Protein 1WK9 (pdb70)

Foldseek 3Di:
DKKFKWWWAWPPGDTDIFIDPQLQCLLQFAEKEAACVDPVCVVRQPTWTHRPPARDIHGYHYDNVQDCPPTVRIHGAALQPDPVSVVVCVVVVTDHDDQADPVQAGDDPSRHPVRGGPHSVVSRVVSQVVRVVVVTTPDMGDD

Structure (mmCIF, N/CA/C/O backbone):
data_1WK9
#
_entry.id   1WK9
#
_cell.length_a   95.490
_cell.length_b   95.490
_cell.length_c   72.300
_cell.angle_alpha   90.00
_cell.angle_beta   90.00
_cell.angle_gamma   120.00
#
_symmetry.space_group_name_H-M   'P 65 2 2'
#
loop_
_entity.id
_entity.type
_entity.pdbx_description
1 polymer 'Valyl-tRNA synthetase'
2 non-polymer "5'-O-(N-(L-THREONYL)-SULFAMOYL)ADENOSINE"
3 water water
#
loop_
_atom_site.group_PDB
_atom_site.id
_atom_site.type_symbol
_atom_site.label_atom_id
_atom_site.label_alt_id
_atom_site.label_comp_id
_atom_site.label_asym_id
_atom_site.label_entity_id
_atom_site.label_seq_id
_atom_site.pdbx_PDB_ins_code
_atom_site.Cartn_x
_atom_site.Cartn_y
_atom_site.Cartn_z
_atom_site.occupancy
_atom_site.B_iso_or_equiv
_atom_site.auth_seq_id
_atom_site.auth_comp_id
_atom_site.auth_asym_id
_atom_site.auth_atom_id
_atom_site.pdbx_PDB_model_num
ATOM 1 N N . GLY A 1 4 ? 48.946 166.073 66.685 1.00 50.83 195 GLY A N 1
ATOM 2 C CA . GLY A 1 4 ? 50.107 166.279 65.762 1.00 46.38 195 GLY A CA 1
ATOM 3 C C . GLY A 1 4 ? 51.170 167.186 66.359 1.00 38.39 195 GLY A C 1
ATOM 4 O O . GLY A 1 4 ? 50.993 167.732 67.463 1.00 36.62 195 GLY A O 1
ATOM 5 N N . LYS A 1 5 ? 52.276 167.358 65.635 1.00 25.76 196 LYS A N 1
ATOM 6 C CA . LYS A 1 5 ? 53.366 168.203 66.117 1.00 21.18 196 LYS A CA 1
ATOM 7 C C . LYS A 1 5 ? 53.951 169.133 65.063 1.00 19.66 196 LYS A C 1
ATOM 8 O O . LYS A 1 5 ? 53.854 168.874 63.867 1.00 18.97 196 LYS A O 1
ATOM 14 N N . LEU A 1 6 ? 54.590 170.210 65.511 1.00 17.06 197 LEU A N 1
ATOM 15 C CA . LEU A 1 6 ? 55.215 171.129 64.569 1.00 18.82 197 LEU A CA 1
ATOM 16 C C . LEU A 1 6 ? 56.707 170.936 64.682 1.00 19.76 197 LEU A C 1
ATOM 17 O O . LEU A 1 6 ? 57.274 171.051 65.776 1.00 19.48 197 LEU A O 1
ATOM 22 N N . TYR A 1 7 ? 57.345 170.627 63.555 1.00 13.56 198 TYR A N 1
ATOM 23 C CA . TYR A 1 7 ? 58.785 170.414 63.530 1.00 11.88 198 TYR A CA 1
ATOM 24 C C . TYR A 1 7 ? 59.501 171.560 62.870 1.00 18.06 198 TYR A C 1
ATOM 25 O O . TYR A 1 7 ? 59.057 172.072 61.848 1.00 19.29 198 TYR A O 1
ATOM 34 N N . THR A 1 8 ? 60.626 171.951 63.446 1.00 16.19 199 THR A N 1
ATOM 35 C CA . THR A 1 8 ? 61.448 172.994 62.856 1.00 13.61 199 THR A CA 1
ATOM 36 C C . THR A 1 8 ? 62.730 172.278 62.421 1.00 13.14 199 THR A C 1
ATOM 37 O O . THR A 1 8 ? 63.405 171.617 63.215 1.00 17.79 199 THR A O 1
ATOM 41 N N . LEU A 1 9 ? 63.047 172.405 61.144 1.00 12.64 200 LEU A N 1
ATOM 42 C CA . LEU A 1 9 ? 64.210 171.763 60.575 1.00 13.05 200 LEU A CA 1
ATOM 43 C C . LEU A 1 9 ? 65.192 172.797 60.099 1.00 17.56 200 LEU A C 1
ATOM 44 O O . LEU A 1 9 ? 64.791 173.919 59.741 1.00 20.74 200 LEU A O 1
ATOM 49 N N . ARG A 1 10 ? 66.474 172.433 60.089 1.00 13.63 201 ARG A N 1
ATOM 50 C CA . ARG A 1 10 ? 67.507 173.324 59.588 1.00 17.27 201 ARG A CA 1
ATOM 51 C C . ARG A 1 10 ? 67.993 172.762 58.240 1.00 14.93 201 ARG A C 1
ATOM 52 O O . ARG A 1 10 ? 68.366 171.597 58.126 1.00 17.11 201 ARG A O 1
ATOM 60 N N . TYR A 1 11 ? 67.950 173.594 57.210 1.00 15.32 202 TYR A N 1
ATOM 61 C CA . TYR A 1 11 ? 68.409 173.193 55.881 1.00 15.04 202 TYR A CA 1
ATOM 62 C C . TYR A 1 11 ? 69.724 173.896 55.650 1.00 14.56 202 TYR A C 1
ATOM 63 O O . TYR A 1 11 ? 69.820 175.109 55.865 1.00 16.07 202 TYR A O 1
ATOM 72 N N . GLU A 1 12 ? 70.725 173.159 55.188 1.00 14.97 203 GLU A N 1
ATOM 73 C CA . GLU A 1 12 ? 72.026 173.765 54.923 1.00 16.40 203 GLU A CA 1
ATOM 74 C C . GLU A 1 12 ? 71.923 174.808 53.808 1.00 22.79 203 GLU A C 1
ATOM 75 O O . GLU A 1 12 ? 71.273 174.568 52.782 1.00 17.89 203 GLU A O 1
ATOM 81 N N . VAL A 1 13 ? 72.558 175.964 54.020 1.00 16.68 204 VAL A N 1
ATOM 82 C CA . VAL A 1 13 ? 72.541 177.044 53.048 1.00 14.64 204 VAL A CA 1
ATOM 83 C C . VAL A 1 13 ? 73.854 177.097 52.285 1.00 27.73 204 VAL A C 1
ATOM 84 O O . VAL A 1 13 ? 74.920 176.842 52.837 1.00 26.58 204 VAL A O 1
ATOM 88 N N . GLU A 1 14 ? 73.759 177.440 51.008 1.00 20.52 205 GLU A N 1
ATOM 89 C CA . GLU A 1 14 ? 74.910 177.552 50.138 1.00 21.69 205 GLU A CA 1
ATOM 90 C C . GLU A 1 14 ? 75.892 178.567 50.734 1.00 25.98 205 GLU A C 1
ATOM 91 O O . GLU A 1 14 ? 75.512 179.685 51.068 1.00 25.29 205 GLU A O 1
ATOM 97 N N . GLY A 1 15 ? 77.147 178.163 50.905 1.00 29.69 206 GLY A N 1
ATOM 98 C CA . GLY A 1 15 ? 78.129 179.073 51.474 1.00 32.48 206 GLY A CA 1
ATOM 99 C C . GLY A 1 15 ? 78.370 178.864 52.963 1.00 37.88 206 GLY A C 1
ATOM 100 O O . GLY A 1 15 ? 79.390 179.287 53.506 1.00 37.15 206 GLY A O 1
ATOM 101 N N . GLY A 1 16 ? 77.431 178.210 53.633 1.00 35.00 207 GLY A N 1
ATOM 102 C CA . GLY A 1 16 ? 77.586 177.949 55.052 1.00 26.04 207 GLY A CA 1
ATOM 103 C C . GLY A 1 16 ? 76.384 178.389 55.848 1.00 27.13 207 GLY A C 1
ATOM 104 O O . GLY A 1 16 ? 75.649 179.293 55.427 1.00 28.50 207 GLY A O 1
ATOM 105 N N . GLY A 1 17 ? 76.177 177.751 56.998 1.00 23.52 208 GLY A N 1
ATOM 106 C CA . GLY A 1 17 ? 75.043 178.094 57.842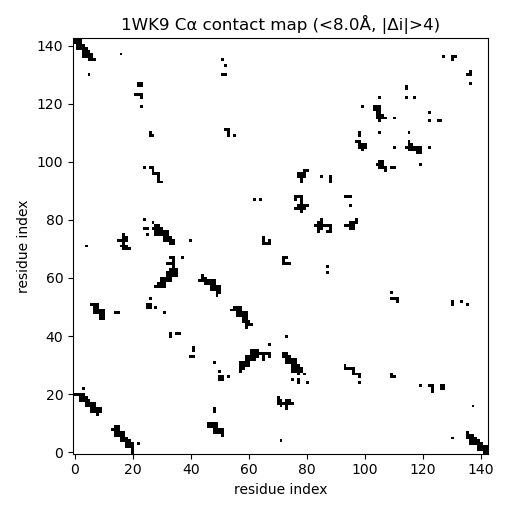 1.00 22.97 208 GLY A CA 1
ATOM 107 C C . GLY A 1 17 ? 73.760 177.356 57.471 1.00 22.72 208 GLY A C 1
ATOM 108 O O . GLY A 1 17 ? 73.774 176.444 56.649 1.00 19.30 208 GLY A O 1
ATOM 109 N N . PHE A 1 18 ? 72.643 177.784 58.051 1.00 18.31 209 PHE A N 1
ATOM 110 C CA . PHE A 1 18 ? 71.354 177.138 57.821 1.00 24.18 209 PHE A CA 1
ATOM 111 C C . PHE A 1 18 ? 70.184 178.112 57.779 1.00 22.48 209 PHE A C 1
ATOM 112 O O . PHE A 1 18 ? 70.278 179.251 58.249 1.00 24.12 209 PHE A O 1
ATOM 120 N N . ILE A 1 19 ? 69.067 177.643 57.223 1.00 11.76 210 ILE A N 1
ATOM 121 C CA . ILE A 1 19 ? 67.855 178.423 57.241 1.00 14.88 210 ILE A CA 1
ATOM 122 C C . ILE A 1 19 ? 66.877 177.438 57.863 1.00 17.44 210 ILE A C 1
ATOM 123 O O . ILE A 1 19 ? 66.878 176.240 57.533 1.00 18.80 210 ILE A O 1
ATOM 128 N N . GLU A 1 20 ? 66.090 177.911 58.814 1.00 16.76 211 GLU A N 1
ATOM 129 C CA . GLU A 1 20 ? 65.134 177.031 59.482 1.00 11.06 211 GLU A CA 1
ATOM 130 C C . GLU A 1 20 ? 63.743 177.163 58.903 1.00 16.61 211 GLU A C 1
ATOM 131 O O . GLU A 1 20 ? 63.284 178.269 58.583 1.00 15.27 211 GLU A O 1
ATOM 137 N N . ILE A 1 21 ? 63.084 176.013 58.767 1.00 14.50 212 ILE A N 1
ATOM 138 C CA . ILE A 1 21 ? 61.727 175.929 58.250 1.00 17.03 212 ILE A CA 1
ATOM 139 C C . ILE A 1 21 ? 60.900 175.112 59.224 1.00 14.29 212 ILE A C 1
ATOM 140 O O . ILE A 1 21 ? 61.394 174.165 59.823 1.00 18.72 212 ILE A O 1
ATOM 145 N N . ALA A 1 22 ? 59.625 175.452 59.340 1.00 11.26 213 ALA A N 1
ATOM 146 C CA . ALA A 1 22 ? 58.713 174.708 60.208 1.00 19.23 213 ALA A CA 1
ATOM 147 C C . ALA A 1 22 ? 57.673 174.016 59.336 1.00 16.38 213 ALA A C 1
ATOM 148 O O . ALA A 1 22 ? 57.214 174.569 58.328 1.00 17.99 213 ALA A O 1
ATOM 150 N N . THR A 1 23 ? 57.309 172.795 59.706 1.00 11.40 214 THR A N 1
ATOM 151 C CA . THR A 1 23 ? 56.308 172.056 58.956 1.00 13.37 214 THR A CA 1
ATOM 152 C C . THR A 1 23 ? 55.618 171.004 59.821 1.00 12.56 214 THR A C 1
ATOM 153 O O . THR A 1 23 ? 56.192 170.505 60.805 1.00 14.00 214 THR A O 1
ATOM 157 N N . VAL A 1 24 ? 54.382 170.672 59.485 1.00 13.51 215 VAL A N 1
ATOM 158 C CA . VAL A 1 24 ? 53.744 169.593 60.214 1.00 10.64 215 VAL A CA 1
ATOM 159 C C . VAL A 1 24 ? 53.727 168.374 59.280 1.00 11.63 215 VAL A C 1
ATOM 160 O O . VAL A 1 24 ? 53.143 167.349 59.597 1.00 11.21 215 VAL A O 1
ATOM 164 N N . ARG A 1 25 ? 54.387 168.489 58.127 1.00 9.12 216 ARG A N 1
ATOM 165 C CA . ARG A 1 25 ? 54.404 167.398 57.140 1.00 12.26 216 ARG A CA 1
ATOM 166 C C . ARG A 1 25 ? 55.832 167.084 56.728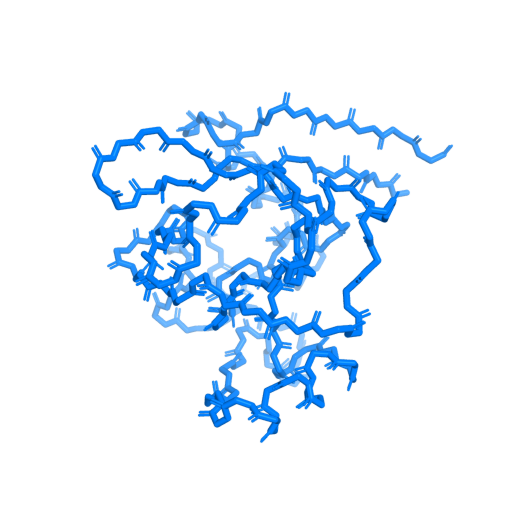 1.00 13.12 216 ARG A C 1
ATOM 167 O O . ARG A 1 25 ? 56.228 167.244 55.580 1.00 14.23 216 ARG A O 1
ATOM 175 N N . PRO A 1 26 ? 56.634 166.640 57.696 1.00 12.97 217 PRO A N 1
ATOM 176 C CA . PRO A 1 26 ? 58.039 166.295 57.503 1.00 9.01 217 PRO A CA 1
ATOM 177 C C . PRO A 1 26 ? 58.282 165.317 56.338 1.00 15.93 217 PRO A C 1
ATOM 178 O O . PRO A 1 26 ? 59.325 165.359 55.685 1.00 14.72 217 PRO A O 1
ATOM 182 N N . GLU A 1 27 ? 57.331 164.433 56.068 1.00 12.86 218 GLU A N 1
ATOM 183 C CA . GLU A 1 27 ? 57.535 163.501 54.978 1.00 17.24 218 GLU A CA 1
ATOM 184 C C . GLU A 1 27 ? 57.559 164.193 53.597 1.00 16.50 218 GLU A C 1
ATOM 185 O O . GLU A 1 27 ? 58.103 163.627 52.661 1.00 14.77 218 GLU A O 1
ATOM 191 N N . THR A 1 28 ? 56.996 165.399 53.470 1.00 15.21 219 THR A N 1
ATOM 192 C CA . THR A 1 28 ? 56.985 166.080 52.174 1.00 10.10 219 THR A CA 1
ATOM 193 C C . THR A 1 28 ? 58.238 166.913 51.894 1.00 11.44 219 THR A C 1
ATOM 194 O O . THR A 1 28 ? 58.395 167.476 50.806 1.00 8.61 219 THR A O 1
ATOM 198 N N . VAL A 1 29 ? 59.137 166.980 52.861 1.00 9.60 220 VAL A N 1
ATOM 199 C CA . VAL A 1 29 ? 60.367 167.739 52.694 1.00 9.60 220 VAL A CA 1
ATOM 200 C C . VAL A 1 29 ? 61.104 167.354 51.394 1.00 14.64 220 VAL A C 1
ATOM 201 O O . VAL A 1 29 ? 61.685 168.200 50.691 1.00 9.67 220 VAL A O 1
ATOM 205 N N . PHE A 1 30 ? 61.036 166.077 51.045 1.00 10.38 221 PHE A N 1
ATOM 206 C CA . PHE A 1 30 ? 61.734 165.598 49.866 1.00 10.80 221 PHE A CA 1
ATOM 207 C C . PHE A 1 30 ? 61.182 166.089 48.548 1.00 14.67 221 PHE A C 1
ATOM 208 O O . PHE A 1 30 ? 61.872 165.993 47.533 1.00 15.48 221 PHE A O 1
ATOM 216 N N . ALA A 1 31 ? 59.959 166.634 48.568 1.00 13.06 222 ALA A N 1
ATOM 217 C CA . ALA A 1 31 ? 59.313 167.166 47.362 1.00 16.69 222 ALA A CA 1
ATOM 218 C C . ALA A 1 31 ? 59.512 168.675 47.243 1.00 15.65 222 ALA A C 1
ATOM 219 O O . ALA A 1 31 ? 59.022 169.295 46.300 1.00 11.26 222 ALA A O 1
ATOM 221 N N . ASP A 1 32 ? 60.215 169.266 48.204 1.00 10.23 223 ASP A N 1
ATOM 222 C CA . ASP A 1 32 ? 60.451 170.717 48.183 1.00 8.78 223 ASP A CA 1
ATOM 223 C C . ASP A 1 32 ? 61.123 171.171 46.891 1.00 11.35 223 ASP A C 1
ATOM 224 O O . ASP A 1 32 ? 62.120 170.579 46.457 1.00 11.17 223 ASP A O 1
ATOM 229 N N . GLN A 1 33 ? 60.609 172.258 46.324 1.00 8.56 224 GLN A N 1
ATOM 230 C CA . GLN A 1 33 ? 61.180 172.825 45.101 1.00 7.56 224 GLN A CA 1
ATOM 231 C C . GLN A 1 33 ? 61.714 174.230 45.314 1.00 10.23 224 GLN A C 1
ATOM 232 O O . GLN A 1 33 ? 62.324 174.777 44.427 1.00 12.84 224 GLN A O 1
ATOM 238 N N . ALA A 1 34 ? 61.469 174.809 46.488 1.00 10.28 225 ALA A N 1
ATOM 239 C CA . ALA A 1 34 ? 61.959 176.143 46.820 1.00 15.70 225 ALA A CA 1
ATOM 240 C C . ALA A 1 34 ? 61.751 176.428 48.294 1.00 14.19 225 ALA A C 1
ATOM 241 O O . ALA A 1 34 ? 61.035 175.711 48.991 1.00 12.65 225 ALA A O 1
ATOM 243 N N . ILE A 1 35 ? 62.424 177.463 48.784 1.00 12.05 226 ILE A N 1
ATOM 244 C CA . ILE A 1 35 ? 62.128 177.921 50.134 1.00 10.26 226 ILE A CA 1
ATOM 245 C C . ILE A 1 35 ? 61.716 179.361 49.746 1.00 9.16 226 ILE A C 1
ATOM 246 O O . ILE A 1 35 ? 62.475 180.080 49.090 1.00 13.81 226 ILE A O 1
ATOM 251 N N . ALA A 1 36 ? 60.521 179.771 50.139 1.00 11.69 227 ALA A N 1
ATOM 252 C CA . ALA A 1 36 ? 60.050 181.115 49.844 1.00 14.80 227 ALA A CA 1
ATOM 253 C C . ALA A 1 36 ? 60.058 181.986 51.121 1.00 12.23 227 ALA A C 1
ATOM 254 O O . ALA A 1 36 ? 59.700 181.518 52.207 1.00 12.84 227 ALA A O 1
ATOM 256 N N . VAL A 1 37 ? 60.456 183.244 50.977 1.00 13.55 228 VAL A N 1
ATOM 257 C CA . VAL A 1 37 ? 60.465 184.184 52.106 1.00 18.55 228 VAL A CA 1
ATOM 258 C C . VAL A 1 37 ? 59.859 185.477 51.591 1.00 11.99 228 VAL A C 1
ATOM 259 O O . VAL A 1 37 ? 59.838 185.722 50.383 1.00 18.26 228 VAL A O 1
ATOM 263 N N . HIS A 1 38 ? 59.351 186.293 52.495 1.00 14.58 229 HIS A N 1
ATOM 264 C CA . HIS A 1 38 ? 58.763 187.566 52.091 1.00 14.73 229 HIS A CA 1
ATOM 265 C C . HIS A 1 38 ? 59.953 188.452 51.744 1.00 16.30 229 HIS A C 1
ATOM 266 O O . HIS A 1 38 ? 60.957 188.466 52.462 1.00 15.92 229 HIS A O 1
ATOM 273 N N . PRO A 1 39 ? 59.864 189.206 50.641 1.00 14.44 230 PRO A N 1
ATOM 274 C CA . PRO A 1 39 ? 61.004 190.057 50.277 1.00 16.07 230 PRO A CA 1
ATOM 275 C C . PRO A 1 39 ? 61.451 191.098 51.310 1.00 16.00 230 PRO A C 1
ATOM 276 O O . PRO A 1 39 ? 62.607 191.527 51.310 1.00 18.92 230 PRO A O 1
ATOM 280 N N . GLU A 1 40 ? 60.562 191.492 52.206 1.00 18.93 231 GLU A N 1
ATOM 281 C CA . GLU A 1 40 ? 60.941 192.490 53.197 1.00 18.56 231 GLU A CA 1
ATOM 282 C C . GLU A 1 40 ? 61.438 191.910 54.519 1.00 22.93 231 GLU A C 1
ATOM 283 O O . GLU A 1 40 ? 61.801 192.664 55.418 1.00 22.00 231 GLU A O 1
ATOM 289 N N . ASP A 1 41 ? 61.491 190.582 54.637 1.00 21.29 232 ASP A N 1
ATOM 290 C CA . ASP A 1 41 ? 61.913 189.961 55.899 1.00 17.14 232 ASP A CA 1
ATOM 291 C C . ASP A 1 41 ? 63.426 190.050 56.089 1.00 17.09 232 ASP A C 1
ATOM 292 O O . ASP A 1 41 ? 64.179 189.363 55.415 1.00 14.35 232 ASP A O 1
ATOM 297 N N . GLU A 1 42 ? 63.864 190.892 57.020 1.00 12.81 233 GLU A N 1
ATOM 298 C CA . GLU A 1 42 ? 65.285 191.082 57.284 1.00 18.15 233 GLU A CA 1
ATOM 299 C C . GLU A 1 42 ? 66.037 189.819 57.688 1.00 15.14 233 GLU A C 1
ATOM 300 O O . GLU A 1 42 ? 67.266 189.725 57.553 1.00 14.27 233 GLU A O 1
ATOM 306 N N . ARG A 1 43 ? 65.317 188.843 58.201 1.00 17.66 234 ARG A N 1
ATOM 307 C CA . ARG A 1 43 ? 65.999 187.627 58.615 1.00 12.70 234 ARG A CA 1
ATOM 308 C C . ARG A 1 43 ? 66.563 186.868 57.428 1.00 15.58 234 ARG A C 1
ATOM 309 O O . ARG A 1 43 ? 67.610 186.238 57.543 1.00 11.71 234 ARG A O 1
ATOM 317 N N . TYR A 1 44 ? 65.885 186.932 56.289 1.00 14.56 235 TYR A N 1
ATOM 318 C CA . TYR A 1 44 ? 66.334 186.168 55.122 1.00 15.17 235 TYR A CA 1
ATOM 319 C C . TYR A 1 44 ? 66.687 186.927 53.864 1.00 9.56 235 TYR A C 1
ATOM 320 O O . TYR A 1 44 ? 67.129 186.316 52.889 1.00 13.30 235 TYR A O 1
ATOM 329 N N . ARG A 1 45 ? 66.532 188.249 53.862 1.00 15.47 236 ARG A N 1
ATOM 330 C CA . ARG A 1 45 ? 66.819 189.011 52.648 1.00 16.46 236 ARG A CA 1
ATOM 331 C C . ARG A 1 45 ? 68.150 188.701 51.998 1.00 15.50 236 ARG A C 1
ATOM 332 O O . ARG A 1 45 ? 68.219 188.578 50.783 1.00 18.48 236 ARG A O 1
ATOM 340 N N . HIS A 1 46 ? 69.203 188.553 52.798 1.00 15.94 237 HIS A N 1
ATOM 341 C CA . HIS A 1 46 ? 70.524 188.303 52.247 1.00 19.22 237 HIS A CA 1
ATOM 342 C C . HIS A 1 46 ? 70.646 186.891 51.641 1.00 16.06 237 HIS A C 1
ATOM 343 O O . HIS A 1 46 ? 71.623 186.586 50.972 1.00 17.65 237 HIS A O 1
ATOM 350 N N . LEU A 1 47 ? 69.667 186.032 51.899 1.00 15.00 238 LEU A N 1
ATOM 351 C CA . LEU A 1 47 ? 69.702 184.674 51.362 1.00 15.64 238 LEU A CA 1
ATOM 352 C C . LEU A 1 47 ? 68.966 184.570 50.037 1.00 16.21 238 LEU A C 1
ATOM 353 O O . LEU A 1 47 ? 69.035 183.526 49.360 1.00 16.81 238 LEU A O 1
ATOM 358 N N . LEU A 1 48 ? 68.255 185.629 49.645 1.00 14.38 239 LEU A N 1
ATOM 359 C CA . LEU A 1 48 ? 67.556 185.562 48.366 1.00 19.93 239 LEU A CA 1
ATOM 360 C C . LEU A 1 48 ? 68.589 185.328 47.274 1.00 20.38 239 LEU A C 1
ATOM 361 O O . LEU A 1 48 ? 69.636 185.975 47.266 1.00 16.16 239 LEU A O 1
ATOM 366 N N . GLY A 1 49 ? 68.315 184.398 46.361 1.00 15.65 240 GLY A N 1
ATOM 367 C CA . GLY A 1 49 ? 69.276 184.143 45.296 1.00 17.97 240 GLY A CA 1
ATOM 368 C C . GLY A 1 49 ? 70.243 183.015 45.589 1.00 16.65 240 GLY A C 1
ATOM 369 O O . GLY A 1 49 ? 70.871 182.486 44.675 1.00 19.90 240 GLY A O 1
ATOM 370 N N . LYS A 1 50 ? 70.384 182.630 46.855 1.00 15.60 241 LYS A N 1
ATOM 371 C CA . LYS A 1 50 ? 71.265 181.519 47.190 1.00 14.50 241 LYS A CA 1
ATOM 372 C C . LYS A 1 50 ? 70.419 180.252 47.186 1.00 18.18 241 LYS A C 1
ATOM 373 O O . LYS A 1 50 ? 69.195 180.305 46.971 1.00 15.31 241 LYS A O 1
ATOM 379 N N . ARG A 1 51 ? 71.061 179.111 47.407 1.00 14.83 242 ARG A N 1
ATOM 380 C CA . ARG A 1 51 ? 70.316 177.854 47.424 1.00 14.39 242 ARG A CA 1
ATOM 381 C C . ARG A 1 51 ? 70.375 177.163 48.791 1.00 18.61 242 ARG A C 1
ATOM 382 O O . ARG A 1 51 ? 71.266 177.440 49.607 1.00 14.36 242 ARG A O 1
ATOM 390 N N . ALA A 1 52 ? 69.410 176.281 49.040 1.00 10.99 243 ALA A N 1
ATOM 391 C CA . ALA A 1 52 ? 69.342 175.525 50.293 1.00 12.48 243 ALA A CA 1
ATOM 392 C C . ALA A 1 52 ? 69.333 174.038 49.908 1.00 15.35 243 ALA A C 1
ATOM 393 O O . ALA A 1 52 ? 68.782 173.678 48.876 1.00 13.38 243 ALA A O 1
ATOM 395 N N . ARG A 1 53 ? 69.965 173.187 50.708 1.00 14.91 244 ARG A N 1
ATOM 396 C CA . ARG A 1 53 ? 70.011 171.745 50.411 1.00 15.69 244 ARG A CA 1
ATOM 397 C C . ARG A 1 53 ? 68.947 171.015 51.213 1.00 14.87 244 ARG A C 1
ATOM 398 O O . ARG A 1 53 ? 68.872 171.183 52.424 1.00 15.72 244 ARG A O 1
ATOM 406 N N . ILE A 1 54 ? 68.129 170.220 50.535 1.00 14.04 245 ILE A N 1
ATOM 407 C CA . ILE A 1 54 ? 67.081 169.444 51.186 1.00 15.54 245 ILE A CA 1
ATOM 408 C C . ILE A 1 54 ? 67.764 168.383 52.088 1.00 10.88 245 ILE A C 1
ATOM 409 O O . ILE A 1 54 ? 68.623 167.636 51.638 1.00 13.13 245 ILE A O 1
ATOM 414 N N . PRO A 1 55 ? 67.405 168.332 53.384 1.00 15.26 246 PRO A N 1
ATOM 415 C CA . PRO A 1 55 ? 67.996 167.373 54.336 1.00 12.86 246 PRO A CA 1
ATOM 416 C C . PRO A 1 55 ? 67.881 165.935 53.833 1.00 14.44 246 PRO A C 1
ATOM 417 O O . PRO A 1 55 ? 66.836 165.536 53.309 1.00 13.05 246 PRO A O 1
ATOM 421 N N . LEU A 1 56 ? 68.959 165.169 54.007 1.00 16.81 247 LEU A N 1
ATOM 422 C CA . LEU A 1 56 ? 69.050 163.766 53.583 1.00 16.13 247 LEU A CA 1
ATOM 423 C C . LEU A 1 56 ? 69.128 163.576 52.070 1.00 18.41 247 LEU A C 1
ATOM 424 O O . LEU A 1 56 ? 68.967 162.468 51.587 1.00 21.60 247 LEU A O 1
ATOM 429 N N . THR A 1 57 ? 69.370 164.648 51.320 1.00 21.00 248 THR A N 1
ATOM 430 C CA . THR A 1 57 ? 69.489 164.538 49.867 1.00 19.85 248 THR A CA 1
ATOM 431 C C . THR A 1 57 ? 70.694 165.333 49.395 1.00 20.45 248 THR A C 1
ATOM 432 O O . THR A 1 57 ? 71.360 166.008 50.171 1.00 16.59 248 THR A O 1
ATOM 436 N N . GLU A 1 58 ? 70.957 165.251 48.099 1.00 20.55 249 GLU A N 1
ATOM 437 C CA . GLU A 1 58 ? 72.023 166.026 47.491 1.00 25.60 249 GLU A CA 1
ATOM 438 C C . GLU A 1 58 ? 71.378 167.063 46.560 1.00 24.23 249 GLU A C 1
ATOM 439 O O . GLU A 1 58 ? 72.027 167.598 45.676 1.00 24.01 249 GLU A O 1
ATOM 445 N N . VAL A 1 59 ? 70.097 167.352 46.793 1.00 20.44 250 VAL A N 1
ATOM 446 C CA . VAL A 1 59 ? 69.335 168.307 45.982 1.00 20.44 250 VAL A CA 1
ATOM 447 C C . VAL A 1 59 ? 69.357 169.738 46.531 1.00 16.97 250 VAL A C 1
ATOM 448 O O . VAL A 1 59 ? 69.111 169.962 47.716 1.00 17.69 250 VAL A O 1
ATOM 452 N N . TRP A 1 60 ? 69.639 170.706 45.661 1.00 17.28 251 TRP A N 1
ATOM 453 C CA . TRP A 1 60 ? 69.659 172.104 46.076 1.00 17.19 251 TRP A CA 1
ATOM 454 C C . TRP A 1 60 ? 68.472 172.846 45.458 1.00 14.68 251 TRP A C 1
ATOM 455 O O . TRP A 1 60 ? 68.132 172.620 44.305 1.00 14.67 251 TRP A O 1
ATOM 466 N N . ILE A 1 61 ? 67.840 173.729 46.226 1.00 13.34 252 ILE A N 1
ATOM 467 C CA . ILE A 1 61 ? 66.678 174.460 45.732 1.00 14.04 252 ILE A CA 1
ATOM 468 C C . ILE A 1 61 ? 66.841 175.947 45.970 1.00 15.39 252 ILE A C 1
ATOM 469 O O . ILE A 1 61 ? 67.551 176.383 46.885 1.00 14.26 252 ILE A O 1
ATOM 474 N N . PRO A 1 62 ? 66.174 176.758 45.148 1.00 10.87 253 PRO A N 1
ATOM 475 C CA . PRO A 1 62 ? 66.295 178.216 45.322 1.00 11.18 253 PRO A CA 1
ATOM 476 C C . PRO A 1 62 ? 65.590 178.795 46.547 1.00 18.08 253 PRO A C 1
ATOM 477 O O . PRO A 1 62 ? 64.541 178.282 46.979 1.00 11.84 253 PRO A O 1
ATOM 481 N N . ILE A 1 63 ? 66.186 179.850 47.108 1.00 10.51 254 ILE A N 1
ATOM 482 C CA . ILE A 1 63 ? 65.572 180.586 48.213 1.00 14.06 254 ILE A CA 1
ATOM 483 C C . ILE A 1 63 ? 65.105 181.804 47.429 1.00 13.14 254 ILE A C 1
ATOM 484 O O . ILE A 1 63 ? 65.921 182.591 46.918 1.00 12.66 254 ILE A O 1
ATOM 489 N N . LEU A 1 64 ? 63.799 181.945 47.321 1.00 14.07 255 LEU A N 1
ATOM 490 C CA . LEU A 1 64 ? 63.210 183.015 46.526 1.00 13.62 255 LEU A CA 1
ATOM 491 C C . LEU A 1 64 ? 62.208 183.853 47.278 1.00 13.90 255 LEU A C 1
ATOM 492 O O . LEU A 1 64 ? 61.768 183.496 48.382 1.00 14.17 255 LEU A O 1
ATOM 497 N N . ALA A 1 65 ? 61.855 184.993 46.682 1.00 10.25 256 ALA A N 1
ATOM 498 C CA . ALA A 1 65 ? 60.933 185.907 47.312 1.00 14.70 256 ALA A CA 1
ATOM 499 C C . ALA A 1 65 ? 59.507 185.819 46.804 1.00 10.73 256 ALA A C 1
ATOM 500 O O . ALA A 1 65 ? 59.280 185.812 45.600 1.00 12.93 256 ALA A O 1
ATOM 502 N N . ASP A 1 66 ? 58.557 185.757 47.738 1.00 12.45 257 ASP A N 1
ATOM 503 C CA . ASP A 1 66 ? 57.154 185.769 47.356 1.00 14.67 257 ASP A CA 1
ATOM 504 C C . ASP A 1 66 ? 56.366 186.512 48.416 1.00 15.27 257 ASP A C 1
ATOM 505 O O . ASP A 1 66 ? 56.442 186.200 49.604 1.00 23.63 257 ASP A O 1
ATOM 510 N N . PRO A 1 67 ? 55.587 187.523 47.998 1.00 18.79 258 PRO A N 1
ATOM 511 C CA . PRO A 1 67 ? 54.782 188.339 48.905 1.00 19.84 258 PRO A CA 1
ATOM 512 C C . PRO A 1 67 ? 53.616 187.623 49.595 1.00 21.72 258 PRO A C 1
ATOM 513 O O . PRO A 1 67 ? 53.016 188.166 50.512 1.00 21.15 258 PRO A O 1
ATOM 517 N N . ALA A 1 68 ? 53.300 186.413 49.157 1.00 16.56 259 ALA A N 1
ATOM 518 C CA . ALA A 1 68 ? 52.249 185.646 49.817 1.00 17.06 259 ALA A CA 1
ATOM 519 C C . ALA A 1 68 ? 52.778 185.018 51.125 1.00 20.91 259 ALA A C 1
ATOM 520 O O . ALA A 1 68 ? 52.001 184.485 51.926 1.00 21.06 259 ALA A O 1
ATOM 522 N N . VAL A 1 69 ? 54.095 185.076 51.352 1.00 18.13 260 VAL A N 1
ATOM 523 C CA . VAL A 1 69 ? 54.662 184.489 52.575 1.00 16.71 260 VAL A CA 1
ATOM 524 C C . VAL A 1 69 ? 54.390 185.351 53.805 1.00 20.62 260 VAL A C 1
ATOM 525 O O . VAL A 1 69 ? 54.567 186.564 53.770 1.00 17.67 260 VAL A O 1
ATOM 529 N N . GLU A 1 70 ? 53.938 184.728 54.890 1.00 18.46 261 GLU A N 1
ATOM 530 C CA . GLU A 1 70 ? 53.655 185.459 56.129 1.00 20.52 261 GLU A CA 1
ATOM 531 C C . GLU A 1 70 ? 54.871 185.305 57.031 1.00 17.56 261 GLU A C 1
ATOM 532 O O . GLU A 1 70 ? 55.218 184.185 57.404 1.00 23.36 261 GLU A O 1
ATOM 538 N N . LYS A 1 71 ? 55.511 186.419 57.382 1.00 13.78 262 LYS A N 1
ATOM 539 C CA . LYS A 1 71 ? 56.704 186.393 58.230 1.00 18.11 262 LYS A CA 1
ATOM 540 C C . LYS A 1 71 ? 56.443 185.801 59.606 1.00 18.96 262 LYS A C 1
ATOM 541 O O . LYS A 1 71 ? 57.354 185.267 60.243 1.00 19.65 262 LYS A O 1
ATOM 547 N N . ASP A 1 72 ? 55.205 185.900 60.077 1.00 17.68 263 ASP A N 1
ATOM 548 C CA . ASP A 1 72 ? 54.886 185.386 61.402 1.00 25.28 263 ASP A CA 1
ATOM 549 C C . ASP A 1 72 ? 54.458 183.931 61.440 1.00 22.57 263 ASP A C 1
ATOM 550 O O . ASP A 1 72 ? 54.271 183.390 62.528 1.00 26.50 263 ASP A O 1
ATOM 555 N N . PHE A 1 73 ? 54.265 183.304 60.281 1.00 24.86 264 PHE A N 1
ATOM 556 C CA . PHE A 1 73 ? 53.865 181.886 60.246 1.00 25.75 264 PHE A CA 1
ATOM 557 C C . PHE A 1 73 ? 55.086 180.983 60.264 1.00 25.13 264 PHE A C 1
ATOM 558 O O . PHE A 1 73 ? 55.950 181.073 59.390 1.00 20.02 264 PHE A O 1
ATOM 566 N N . GLY A 1 74 ? 55.144 180.075 61.235 1.00 22.82 265 GLY A N 1
ATOM 567 C CA . GLY A 1 74 ? 56.310 179.219 61.323 1.00 24.85 265 GLY A CA 1
ATOM 568 C C . GLY A 1 74 ? 57.529 180.110 61.541 1.00 23.08 265 GLY A C 1
ATOM 569 O O . GLY A 1 74 ? 57.468 181.081 62.301 1.00 22.41 265 GLY A O 1
ATOM 570 N N . THR A 1 75 ? 58.627 179.809 60.862 1.00 18.43 266 THR A N 1
ATOM 571 C CA . THR A 1 75 ? 59.852 180.593 61.002 1.00 16.50 266 THR A CA 1
ATOM 572 C C . THR A 1 75 ? 59.851 181.773 60.049 1.00 17.82 266 THR A C 1
ATOM 573 O O . THR A 1 75 ? 60.776 182.588 60.066 1.00 15.47 266 THR A O 1
ATOM 577 N N . GLY A 1 76 ? 58.833 181.854 59.195 1.00 16.74 267 GLY A N 1
ATOM 578 C CA . GLY A 1 76 ? 58.786 182.942 58.224 1.00 15.33 267 GLY A CA 1
ATOM 579 C C . GLY A 1 76 ? 59.373 182.454 56.910 1.00 19.90 267 GLY A C 1
ATOM 580 O O . GLY A 1 76 ? 59.247 183.09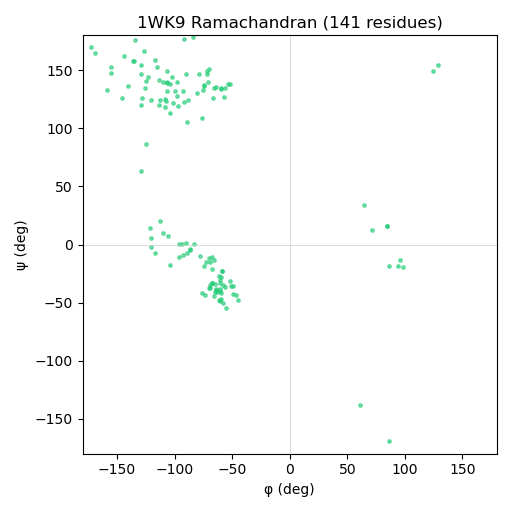3 55.864 1.00 15.84 267 GLY A O 1
ATOM 581 N N . ALA A 1 77 ? 60.035 181.307 56.954 1.00 13.57 268 ALA A N 1
ATOM 582 C CA . ALA A 1 77 ? 60.605 180.737 55.744 1.00 14.67 268 ALA A CA 1
ATOM 583 C C . ALA A 1 77 ? 59.755 179.524 55.386 1.00 12.12 268 ALA A C 1
ATOM 584 O O . ALA A 1 77 ? 59.656 178.562 56.148 1.00 18.21 268 ALA A O 1
ATOM 586 N N . LEU A 1 78 ? 59.132 179.587 54.219 1.00 15.19 269 LEU A N 1
ATOM 587 C CA . LEU A 1 78 ? 58.213 178.546 53.782 1.00 16.71 269 LEU A CA 1
ATOM 588 C C . LEU A 1 78 ? 58.770 177.554 52.780 1.00 11.87 269 LEU A C 1
ATOM 589 O O . LEU A 1 78 ? 59.209 177.949 51.694 1.00 15.54 269 LEU A O 1
ATOM 594 N N . LYS A 1 79 ? 58.749 176.263 53.130 1.00 13.70 270 LYS A N 1
ATOM 595 C CA . LYS A 1 79 ? 59.200 175.250 52.172 1.00 12.22 270 LYS A CA 1
ATOM 596 C C . LYS A 1 79 ? 58.047 175.161 51.167 1.00 9.05 270 LYS A C 1
ATOM 597 O O . LYS A 1 79 ? 56.875 175.198 51.553 1.00 10.07 270 LYS A O 1
ATOM 603 N N . VAL A 1 80 ? 58.356 175.108 49.876 1.00 12.40 271 VAL A N 1
ATOM 604 C CA . VAL A 1 80 ? 57.298 175.094 48.859 1.00 10.57 271 VAL A CA 1
ATOM 605 C C . VAL A 1 80 ? 57.264 173.760 48.116 1.00 16.84 271 VAL A C 1
ATOM 606 O O . VAL A 1 80 ? 58.260 173.367 47.500 1.00 11.51 271 VAL A O 1
ATOM 610 N N . THR A 1 81 ? 56.133 173.052 48.190 1.00 12.29 272 THR A N 1
ATOM 611 C CA . THR A 1 81 ? 55.986 171.764 47.508 1.00 10.66 272 THR A CA 1
ATOM 612 C C . THR A 1 81 ? 54.741 171.854 46.622 1.00 11.93 272 THR A C 1
ATOM 613 O O . THR A 1 81 ? 53.635 171.447 47.023 1.00 14.01 272 THR A O 1
ATOM 617 N N . PRO A 1 82 ? 54.909 172.359 45.387 1.00 13.21 273 PRO A N 1
ATOM 618 C CA . PRO A 1 82 ? 53.808 172.514 44.449 1.00 14.73 273 PRO A CA 1
ATOM 619 C C . PRO A 1 82 ? 52.933 171.264 44.272 1.00 15.27 273 PRO A C 1
ATOM 620 O O . PRO A 1 82 ? 51.722 171.375 44.103 1.00 15.07 273 PRO A O 1
ATOM 624 N N . ALA A 1 83 ? 53.529 170.075 44.314 1.00 12.28 274 ALA A N 1
ATOM 625 C CA . ALA A 1 83 ? 52.718 168.874 44.110 1.00 14.45 274 ALA A CA 1
ATOM 626 C C . ALA A 1 83 ? 51.845 168.494 45.279 1.00 16.41 274 ALA A C 1
ATOM 627 O O . ALA A 1 83 ? 50.890 167.753 45.097 1.00 16.01 274 ALA A O 1
ATOM 629 N N . HIS A 1 84 ? 52.148 169.000 46.472 1.00 15.24 275 HIS A N 1
ATOM 630 C CA . HIS A 1 84 ? 51.405 168.580 47.663 1.00 12.50 275 HIS A CA 1
ATOM 631 C C . HIS A 1 84 ? 50.673 169.628 48.488 1.00 14.97 275 HIS A C 1
ATOM 632 O O . HIS A 1 84 ? 50.268 169.327 49.604 1.00 14.66 275 HIS A O 1
ATOM 639 N N . ASP A 1 85 ? 50.484 170.830 47.952 1.00 17.03 276 ASP A N 1
ATOM 640 C CA . ASP A 1 85 ? 49.815 171.888 48.697 1.00 12.41 276 ASP A CA 1
ATOM 641 C C . ASP A 1 85 ? 49.297 172.895 47.675 1.00 18.59 276 ASP A C 1
ATOM 642 O O . ASP A 1 85 ? 50.035 173.313 46.775 1.00 15.26 276 ASP A O 1
ATOM 647 N N . PRO A 1 86 ? 48.028 173.315 47.805 1.00 18.19 277 PRO A N 1
ATOM 648 C CA . PRO A 1 86 ? 47.426 174.265 46.858 1.00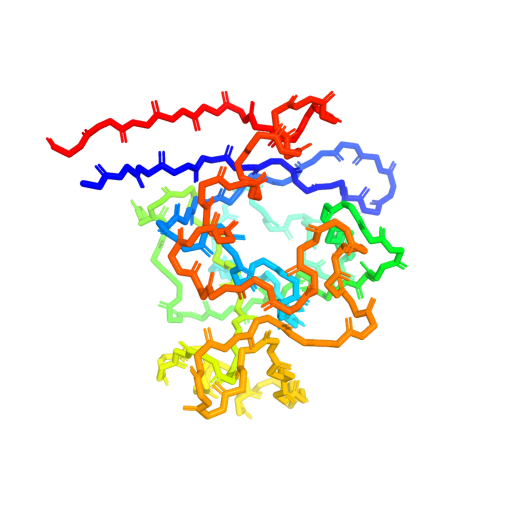 18.66 277 PRO A CA 1
ATOM 649 C C . PRO A 1 86 ? 48.006 175.667 46.814 1.00 20.12 277 PRO A C 1
ATOM 650 O O . PRO A 1 86 ? 48.036 176.267 45.751 1.00 18.03 277 PRO A O 1
ATOM 654 N N . LEU A 1 87 ? 48.463 176.194 47.947 1.00 18.34 278 LEU A N 1
ATOM 655 C CA . LEU A 1 87 ? 49.090 177.514 47.953 1.00 22.43 278 LEU A CA 1
ATOM 656 C C . LEU A 1 87 ? 50.477 177.366 47.321 1.00 25.56 278 LEU A C 1
ATOM 657 O O . LEU A 1 87 ? 50.881 178.198 46.516 1.00 19.88 278 LEU A O 1
ATOM 662 N N . ASP A 1 88 ? 51.216 176.320 47.688 1.00 15.06 279 ASP A N 1
ATOM 663 C CA . ASP A 1 88 ? 52.534 176.114 47.101 1.00 11.59 279 ASP A CA 1
ATOM 664 C C . ASP A 1 88 ? 52.400 175.998 45.605 1.00 18.01 279 ASP A C 1
ATOM 665 O O . ASP A 1 88 ? 53.280 176.412 44.862 1.00 17.02 279 ASP A O 1
ATOM 670 N N . TYR A 1 89 ? 51.302 175.409 45.145 1.00 9.76 280 TYR A N 1
ATOM 671 C CA . TYR A 1 89 ? 51.111 175.273 43.720 1.00 13.17 280 TYR A CA 1
ATOM 672 C C . TYR A 1 89 ? 51.102 176.662 43.073 1.00 15.41 280 TYR A C 1
ATOM 673 O O . TYR A 1 89 ? 51.684 176.858 42.021 1.00 15.16 280 TYR A O 1
ATOM 682 N N . GLU A 1 90 ? 50.444 177.624 43.706 1.00 18.10 281 GLU A N 1
ATOM 683 C CA . GLU A 1 90 ? 50.399 178.964 43.134 1.00 23.26 281 GLU A CA 1
ATOM 684 C C . GLU A 1 90 ? 51.746 179.678 43.177 1.00 17.91 281 GLU A C 1
ATOM 685 O O . GLU A 1 90 ? 52.097 180.412 42.243 1.00 21.14 281 GLU A O 1
ATOM 691 N N . ILE A 1 91 ? 52.519 179.435 44.232 1.00 14.49 282 ILE A N 1
ATOM 692 C CA . ILE A 1 91 ? 53.835 180.058 44.342 1.00 18.53 282 ILE A CA 1
ATOM 693 C C . ILE A 1 91 ? 54.596 179.434 43.194 1.00 14.39 282 ILE A C 1
ATOM 694 O O . ILE A 1 91 ? 55.282 180.117 42.428 1.00 15.57 282 ILE A O 1
ATOM 699 N N . GLY A 1 92 ? 54.433 178.119 43.047 1.00 14.13 283 GLY A N 1
ATOM 700 C CA . GLY A 1 92 ? 55.118 177.417 41.978 1.00 9.94 283 GLY A CA 1
ATOM 701 C C . GLY A 1 92 ? 54.808 177.983 40.592 1.00 17.48 283 GLY A C 1
ATOM 702 O O . GLY A 1 92 ? 55.670 178.025 39.700 1.00 15.00 283 GLY A O 1
ATOM 703 N N . GLU A 1 93 ? 53.567 178.410 40.391 1.00 16.40 284 GLU A N 1
ATOM 704 C CA . GLU A 1 93 ? 53.184 178.962 39.104 1.00 18.31 284 GLU A CA 1
ATOM 705 C C . GLU A 1 93 ? 53.843 180.327 38.888 1.00 15.54 284 GLU A C 1
ATOM 706 O O . GLU A 1 93 ? 54.255 180.668 37.777 1.00 17.33 284 GLU A O 1
ATOM 712 N N . ARG A 1 94 ? 53.943 181.095 39.960 1.00 17.30 285 ARG A N 1
ATOM 713 C CA . ARG A 1 94 ? 54.525 182.432 39.899 1.00 21.20 285 ARG A CA 1
ATOM 714 C C . ARG A 1 94 ? 56.022 182.343 39.587 1.00 21.95 285 ARG A C 1
ATOM 715 O O . ARG A 1 94 ? 56.600 183.189 38.891 1.00 22.36 285 ARG A O 1
ATOM 723 N N . HIS A 1 95 ? 56.650 181.286 40.067 1.00 16.08 286 HIS A N 1
ATOM 724 C CA . HIS A 1 95 ? 58.088 181.154 39.855 1.00 17.12 286 HIS A CA 1
ATOM 725 C C . HIS A 1 95 ? 58.558 180.073 38.897 1.00 21.47 286 HIS A C 1
ATOM 726 O O . HIS A 1 95 ? 59.759 179.793 38.824 1.00 24.54 286 HIS A O 1
ATOM 733 N N . GLY A 1 96 ? 57.632 179.460 38.162 1.00 22.04 287 GLY A N 1
ATOM 734 C CA . GLY A 1 96 ? 58.012 178.404 37.239 1.00 16.29 287 GLY A CA 1
ATOM 735 C C . GLY A 1 96 ? 58.593 177.171 37.902 1.00 20.34 287 GLY A C 1
ATOM 736 O O . GLY A 1 96 ? 59.470 176.532 37.340 1.00 23.69 287 GLY A O 1
ATOM 737 N N . LEU A 1 97 ? 58.122 176.812 39.099 1.00 17.37 288 LEU A N 1
ATOM 738 C CA . LEU A 1 97 ? 58.662 175.617 39.736 1.00 10.99 288 LEU A CA 1
ATOM 739 C C . LEU A 1 97 ? 58.048 174.351 39.148 1.00 18.29 288 LEU A C 1
ATOM 740 O O . LEU A 1 97 ? 56.873 174.327 38.759 1.00 22.78 288 LEU A O 1
ATOM 745 N N . LYS A 1 98 ? 58.835 173.286 39.086 1.00 23.21 289 LYS A N 1
ATOM 746 C CA . LYS A 1 98 ? 58.321 172.045 38.527 1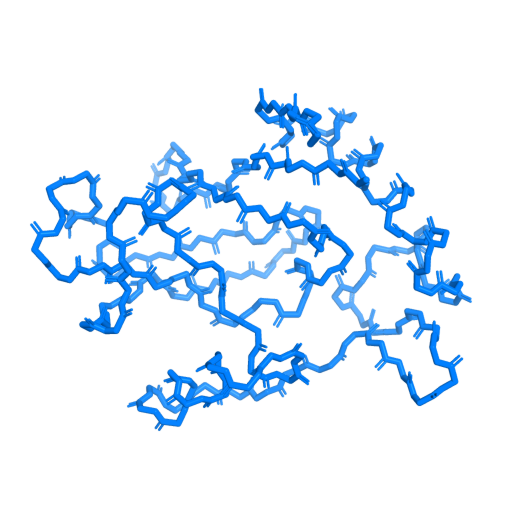.00 22.69 289 LYS A CA 1
ATOM 747 C C . LYS A 1 98 ? 57.764 171.245 39.683 1.00 23.15 289 LYS A C 1
ATOM 748 O O . LYS A 1 98 ? 58.465 170.974 40.651 1.00 25.16 289 LYS A O 1
ATOM 754 N N . PRO A 1 99 ? 56.486 170.874 39.616 1.00 20.65 290 PRO A N 1
ATOM 755 C CA . PRO A 1 99 ? 55.924 170.092 40.719 1.00 21.88 290 PRO A CA 1
ATOM 756 C C . PRO A 1 99 ? 56.593 168.720 40.794 1.00 26.44 290 PRO A C 1
ATOM 757 O O . PRO A 1 99 ? 56.824 168.089 39.769 1.00 29.03 290 PRO A O 1
ATOM 761 N N . VAL A 1 100 ? 56.970 168.286 41.993 1.00 19.34 291 VAL A N 1
ATOM 762 C CA . VAL A 1 100 ? 57.577 166.971 42.154 1.00 16.67 291 VAL A CA 1
ATOM 763 C C . VAL A 1 100 ? 56.792 166.276 43.257 1.00 11.69 291 VAL A C 1
ATOM 764 O O . VAL A 1 100 ? 56.668 166.796 44.360 1.00 15.64 291 VAL A O 1
ATOM 768 N N . SER A 1 101 ? 56.284 165.091 42.976 1.00 14.13 292 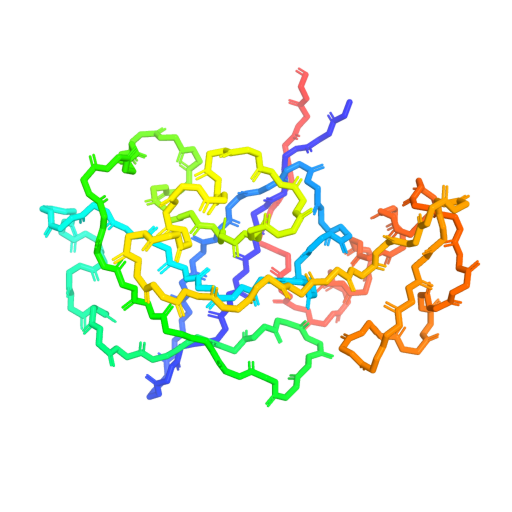SER A N 1
ATOM 769 C CA . SER A 1 101 ? 55.473 164.363 43.968 1.00 15.15 292 SER A CA 1
ATOM 770 C C . SER A 1 101 ? 56.294 163.238 44.578 1.00 16.87 292 SER A C 1
ATOM 771 O O . SER A 1 101 ? 57.032 162.564 43.850 1.00 15.90 292 SER A O 1
ATOM 774 N N . VAL A 1 102 ? 56.185 163.051 45.897 1.00 11.81 293 VAL A N 1
ATOM 775 C CA . VAL A 1 102 ? 56.909 161.970 46.588 1.00 8.49 293 VAL A CA 1
ATOM 776 C C . VAL A 1 102 ? 55.942 161.015 47.298 1.00 12.62 293 VAL A C 1
ATOM 777 O O . VAL A 1 102 ? 56.360 160.092 48.006 1.00 15.43 293 VAL A O 1
ATOM 781 N N . ILE A 1 103 ? 54.652 161.239 47.074 1.00 11.43 294 ILE A N 1
ATOM 782 C CA . ILE A 1 103 ? 53.595 160.389 47.648 1.00 15.51 294 ILE A CA 1
ATOM 783 C C . ILE A 1 103 ? 52.701 160.004 46.490 1.00 18.02 294 ILE A C 1
ATOM 784 O O . ILE A 1 103 ? 52.149 160.881 45.831 1.00 16.58 294 ILE A O 1
ATOM 789 N N . ASN A 1 104 ? 52.568 158.708 46.215 1.00 21.12 295 ASN A N 1
ATOM 790 C CA . ASN A 1 104 ? 51.737 158.289 45.095 1.00 20.59 295 ASN A CA 1
ATOM 791 C C . ASN A 1 104 ? 50.260 158.197 45.464 1.00 20.74 295 ASN A C 1
ATOM 792 O O . ASN A 1 104 ? 49.887 158.441 46.610 1.00 22.67 295 ASN A O 1
ATOM 797 N N . LEU A 1 105 ? 49.424 157.845 44.491 1.00 23.42 296 LEU A N 1
ATOM 798 C CA . LEU A 1 105 ? 47.990 157.759 44.708 1.00 22.03 296 LEU A CA 1
ATOM 799 C C . LEU A 1 105 ? 47.553 156.773 45.784 1.00 23.60 296 LEU A C 1
ATOM 800 O O . LEU A 1 105 ? 46.518 156.971 46.428 1.00 32.80 296 LEU A O 1
ATOM 805 N N . GLU A 1 106 ? 48.335 155.725 46.005 1.00 24.24 297 GLU A N 1
ATOM 806 C CA . GLU A 1 106 ? 47.989 154.762 47.028 1.00 16.15 297 GLU A CA 1
ATOM 807 C C . GLU A 1 106 ? 48.473 155.259 48.398 1.00 17.23 297 GLU A C 1
ATOM 808 O O . GLU A 1 106 ? 48.318 154.578 49.411 1.00 22.91 297 GLU A O 1
ATOM 814 N N . GLY A 1 107 ? 49.083 156.433 48.443 1.00 13.89 298 GLY A N 1
ATOM 815 C CA . GLY A 1 107 ? 49.546 156.935 49.724 1.00 11.64 298 GLY A CA 1
ATOM 816 C C . GLY A 1 107 ? 50.920 156.439 50.182 1.00 21.18 298 GLY A C 1
ATOM 817 O O . GLY A 1 107 ? 51.254 156.564 51.359 1.00 18.16 298 GLY A O 1
ATOM 818 N N . ARG A 1 108 ? 51.723 155.876 49.286 1.00 12.83 299 ARG A N 1
ATOM 819 C CA . ARG A 1 108 ? 53.060 155.428 49.690 1.00 16.45 299 ARG A CA 1
ATOM 820 C C . ARG A 1 108 ? 54.166 156.358 49.143 1.00 13.36 299 ARG A C 1
ATOM 821 O O . ARG A 1 108 ? 54.003 156.966 48.076 1.00 16.17 299 ARG A O 1
ATOM 829 N N . MET A 1 109 ? 55.271 156.471 49.885 1.00 11.83 300 MET A N 1
ATOM 830 C CA . MET A 1 109 ? 56.392 157.326 49.503 1.00 9.82 300 MET A CA 1
ATOM 831 C C . MET A 1 109 ? 57.112 156.710 48.306 1.00 22.64 300 MET A C 1
ATOM 832 O O . MET A 1 109 ? 57.355 155.488 48.247 1.00 16.73 300 MET A O 1
ATOM 837 N N . GLU A 1 110 ? 57.509 157.563 47.377 1.00 13.28 301 GLU A N 1
ATOM 838 C CA . GLU A 1 110 ? 58.146 157.075 46.178 1.00 18.69 301 GLU A CA 1
ATOM 839 C C . GLU A 1 110 ? 59.021 158.140 45.573 1.00 18.66 301 GLU A C 1
ATOM 840 O O . GLU A 1 110 ? 58.704 159.332 45.670 1.00 15.33 301 GLU A O 1
ATOM 846 N N . GLY A 1 111 ? 60.112 157.712 44.938 1.00 17.61 302 GLY A N 1
ATOM 847 C CA . GLY A 1 111 ? 60.984 158.664 44.286 1.00 19.21 302 GLY A CA 1
ATOM 848 C C . GLY A 1 111 ? 62.448 158.663 44.690 1.00 15.99 302 GLY A C 1
ATOM 849 O O . GLY A 1 111 ? 62.818 158.387 45.829 1.00 15.26 302 GLY A O 1
ATOM 850 N N . GLU A 1 112 ? 63.299 159.022 43.744 1.00 16.23 303 GLU A N 1
ATOM 851 C CA . GLU A 1 112 ? 64.725 159.059 44.036 1.00 16.06 303 GLU A CA 1
ATOM 852 C C . GLU A 1 112 ? 65.048 160.050 45.162 1.00 20.79 303 GLU A C 1
ATOM 853 O O . GLU A 1 112 ? 65.956 159.836 45.962 1.00 18.43 303 GLU A O 1
ATOM 859 N N . ARG A 1 113 ? 64.299 161.141 45.249 1.00 14.02 304 ARG A N 1
ATOM 860 C CA . ARG A 1 113 ? 64.620 162.091 46.316 1.00 16.35 304 ARG A CA 1
ATOM 861 C C . ARG A 1 113 ? 64.214 161.594 47.707 1.00 14.44 304 ARG A C 1
ATOM 862 O O . ARG A 1 113 ? 64.667 162.124 48.718 1.00 16.79 304 ARG A O 1
ATOM 870 N N . VAL A 1 114 ? 63.374 160.567 47.769 1.00 18.58 305 VAL A N 1
ATOM 871 C CA . VAL A 1 114 ? 62.949 160.053 49.070 1.00 16.17 305 VAL A CA 1
ATOM 872 C C . VAL A 1 114 ? 64.033 159.138 49.629 1.00 13.33 305 VAL A C 1
ATOM 873 O O . VAL A 1 114 ? 64.501 158.255 48.924 1.00 18.41 305 VAL A O 1
ATOM 877 N N . PRO A 1 115 ? 64.446 159.333 50.902 1.00 15.39 306 PRO A N 1
ATOM 878 C CA . PRO A 1 115 ? 65.479 158.490 51.537 1.00 16.35 306 PRO A CA 1
ATOM 879 C C . PRO A 1 115 ? 65.107 157.003 51.384 1.00 19.53 306 PRO A C 1
ATOM 880 O O . PRO A 1 115 ? 63.939 156.618 51.551 1.00 16.02 306 PRO A O 1
ATOM 884 N N . GLU A 1 116 ? 66.102 156.174 51.083 1.00 19.08 307 GLU A N 1
ATOM 885 C CA . GLU A 1 116 ? 65.894 154.731 50.889 1.00 19.97 307 GLU A CA 1
ATOM 886 C C . GLU A 1 116 ? 65.032 154.064 51.962 1.00 20.86 307 GLU A C 1
ATOM 887 O O . GLU A 1 116 ? 64.137 153.246 51.667 1.00 20.56 307 GLU A O 1
ATOM 893 N N . ALA A 1 117 ? 65.290 154.420 53.212 1.00 17.64 308 ALA A N 1
ATOM 894 C CA . ALA A 1 117 ? 64.559 153.841 54.326 1.00 14.55 308 ALA A CA 1
ATOM 895 C C . ALA A 1 117 ? 63.072 154.216 54.354 1.00 20.45 308 ALA A C 1
ATOM 896 O O . ALA A 1 117 ? 62.291 153.603 55.072 1.00 20.63 308 ALA A O 1
ATOM 898 N N . LEU A 1 118 ? 62.675 155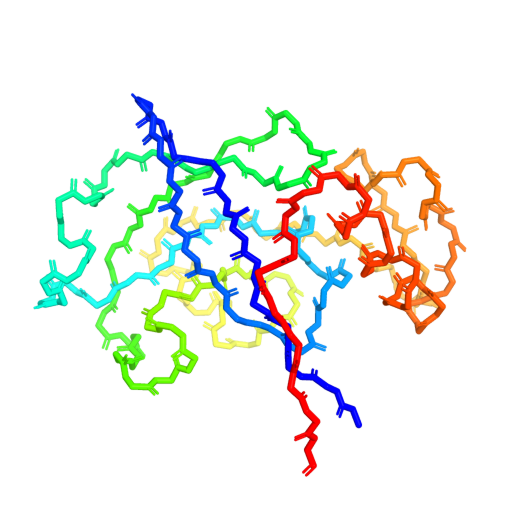.209 53.563 1.00 14.24 309 LEU A N 1
ATOM 899 C CA . LEU A 1 118 ? 61.272 155.627 53.524 1.00 15.08 309 LEU A CA 1
ATOM 900 C C . LEU A 1 118 ? 60.476 155.177 52.307 1.00 17.01 309 LEU A C 1
ATOM 901 O O . LEU A 1 118 ? 59.238 155.208 52.340 1.00 15.83 309 LEU A O 1
ATOM 906 N N . ARG A 1 119 ? 61.150 154.764 51.224 1.00 16.51 310 ARG A N 1
ATOM 907 C CA . ARG A 1 119 ? 60.428 154.358 50.013 1.00 14.27 310 ARG A CA 1
ATOM 908 C C . ARG A 1 119 ? 59.489 153.205 50.268 1.00 15.83 310 ARG A C 1
ATOM 909 O O . ARG A 1 119 ? 59.849 152.233 50.931 1.00 18.46 310 ARG A O 1
ATOM 917 N N . GLY A 1 120 ? 58.269 153.313 49.752 1.00 12.98 311 GLY A N 1
ATOM 918 C CA . GLY A 1 120 ? 57.307 152.240 49.946 1.00 14.25 311 GLY A CA 1
ATOM 919 C C . GLY A 1 120 ? 56.490 152.285 51.233 1.00 21.46 311 GLY A C 1
ATOM 920 O O . GLY A 1 120 ? 55.457 151.620 51.312 1.00 20.21 311 GLY A O 1
ATOM 921 N N . LEU A 1 121 ? 56.925 153.039 52.244 1.00 19.98 312 LEU A N 1
ATOM 922 C CA . LEU A 1 121 ? 56.155 153.142 53.490 1.00 20.25 312 LEU A CA 1
ATOM 923 C C . LEU A 1 121 ? 54.890 153.980 53.259 1.00 20.79 312 LEU A C 1
ATOM 924 O O . LEU A 1 121 ? 54.884 154.887 52.418 1.00 15.60 312 LEU A O 1
ATOM 929 N N . ASP A 1 122 ? 53.815 153.703 53.987 1.00 20.08 313 ASP A N 1
ATOM 930 C CA . ASP A 1 122 ? 52.612 154.527 53.786 1.00 22.24 313 ASP A CA 1
ATOM 931 C C . ASP A 1 122 ? 52.955 155.909 54.368 1.00 21.67 313 ASP A C 1
ATOM 932 O O . ASP A 1 122 ? 53.779 156.007 55.280 1.00 19.04 313 ASP A O 1
ATOM 937 N N . ARG A 1 123 ? 52.341 156.960 53.832 1.00 19.12 314 ARG A N 1
ATOM 938 C CA . ARG A 1 123 ? 52.617 158.337 54.264 1.00 18.19 314 ARG A CA 1
ATOM 939 C C . ARG A 1 123 ? 52.685 158.546 55.778 1.00 22.20 314 ARG A C 1
ATOM 940 O O . ARG A 1 123 ? 53.624 159.178 56.281 1.00 17.31 314 ARG A O 1
ATOM 948 N N . PHE A 1 124 ? 51.709 158.027 56.522 1.00 18.14 315 PHE A N 1
ATOM 949 C CA . PHE A 1 124 ? 51.719 158.219 57.980 1.00 20.30 315 PHE A CA 1
ATOM 950 C C . PHE A 1 124 ? 52.894 157.589 58.714 1.00 20.23 315 PHE A C 1
ATOM 951 O O . PHE A 1 124 ? 53.479 158.197 59.613 1.00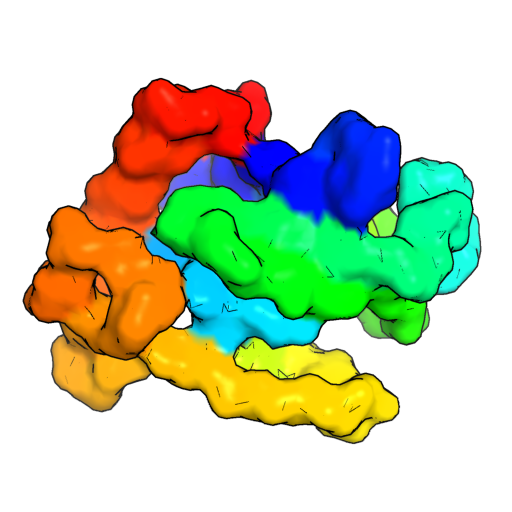 17.61 315 PHE A O 1
ATOM 959 N N . GLU A 1 125 ? 53.282 156.382 58.336 1.00 21.29 316 GLU A N 1
ATOM 960 C CA . GLU A 1 125 ? 54.442 155.792 58.992 1.00 20.73 316 GLU A CA 1
ATOM 961 C C . GLU A 1 125 ? 55.710 156.588 58.565 1.00 22.07 316 GLU A C 1
ATOM 962 O O . GLU A 1 125 ? 56.633 156.820 59.366 1.00 16.49 316 GLU A O 1
ATOM 968 N N . ALA A 1 126 ? 55.743 157.018 57.302 1.00 15.54 317 ALA A N 1
ATOM 969 C CA . ALA A 1 126 ? 56.878 157.771 56.781 1.00 18.94 317 ALA A CA 1
ATOM 970 C C . ALA A 1 126 ? 57.069 159.065 57.557 1.00 14.14 317 ALA A C 1
ATOM 971 O O . ALA A 1 126 ? 58.199 159.494 57.805 1.00 17.70 317 ALA A O 1
ATOM 973 N N . ARG A 1 127 ? 55.963 159.695 57.927 1.00 15.28 318 ARG A N 1
ATOM 974 C CA . ARG A 1 127 ? 56.045 160.931 58.683 1.00 13.56 318 ARG A CA 1
ATOM 975 C C . ARG A 1 127 ? 56.816 160.702 59.986 1.00 17.38 318 ARG A C 1
ATOM 976 O O . ARG A 1 127 ? 57.742 161.443 60.322 1.00 13.52 318 ARG A O 1
ATOM 984 N N . ARG A 1 128 ? 56.424 159.680 60.735 1.00 14.97 319 ARG A N 1
ATOM 985 C CA . ARG A 1 128 ? 57.116 159.379 61.985 1.00 21.23 319 ARG A CA 1
ATOM 986 C C . ARG A 1 128 ? 58.595 159.049 61.740 1.00 19.31 319 ARG A C 1
ATOM 987 O O . ARG A 1 128 ? 59.488 159.594 62.398 1.00 19.10 319 ARG A O 1
ATOM 995 N N . LYS A 1 129 ? 58.848 158.166 60.780 1.00 15.47 320 LYS A N 1
ATOM 996 C CA . LYS A 1 129 ? 60.221 157.751 60.466 1.00 15.15 320 LYS A CA 1
ATOM 997 C C . LYS A 1 129 ? 61.106 158.883 59.945 1.00 18.54 320 LYS A C 1
ATOM 998 O O . LYS A 1 129 ? 62.300 158.939 60.258 1.00 18.04 320 LYS A O 1
ATOM 1004 N N . ALA A 1 130 ? 60.536 159.767 59.134 1.00 17.76 321 ALA A N 1
ATOM 1005 C CA . ALA A 1 130 ? 61.296 160.897 58.594 1.00 16.40 321 ALA A CA 1
ATOM 1006 C C . ALA A 1 130 ? 61.809 161.775 59.738 1.00 16.30 321 ALA A C 1
ATOM 1007 O O . ALA A 1 130 ? 62.939 162.271 59.703 1.00 16.65 321 ALA A O 1
ATOM 1009 N N . VAL A 1 131 ? 60.974 161.967 60.752 1.00 14.28 322 VAL A N 1
ATOM 1010 C CA . VAL A 1 131 ? 61.366 162.790 61.888 1.00 14.38 322 VAL A CA 1
ATOM 1011 C C . VAL A 1 131 ? 62.606 162.194 62.549 1.00 16.07 322 VAL A C 1
ATOM 1012 O O . VAL A 1 131 ? 63.599 162.891 62.822 1.00 17.41 322 VAL A O 1
ATOM 1016 N N . GLU A 1 132 ? 62.582 160.895 62.778 1.00 14.88 323 GLU A N 1
ATOM 1017 C CA . GLU A 1 132 ? 63.736 160.251 63.404 1.00 22.05 323 GLU A CA 1
ATOM 1018 C C . GLU A 1 132 ? 65.001 160.321 62.557 1.00 19.45 323 GLU A C 1
ATOM 1019 O O . GLU A 1 132 ? 66.103 160.522 63.097 1.00 17.79 323 GLU A O 1
ATOM 1025 N N . LEU A 1 133 ? 64.873 160.169 61.234 1.00 16.16 324 LEU A N 1
ATOM 1026 C CA . LEU A 1 133 ? 66.049 160.282 60.365 1.00 21.60 324 LEU A CA 1
ATOM 1027 C C . LEU A 1 133 ? 66.588 161.714 60.439 1.00 13.29 324 LEU A C 1
ATOM 1028 O O . LEU A 1 133 ? 67.813 161.945 60.459 1.00 17.43 324 LEU A O 1
ATOM 1033 N N . PHE A 1 134 ? 65.687 162.687 60.446 1.00 20.27 325 PHE A N 1
ATOM 1034 C CA . PHE A 1 134 ? 66.131 164.083 60.559 1.00 12.28 325 PHE A CA 1
ATOM 1035 C C . PHE A 1 134 ? 66.873 164.316 61.895 1.00 19.55 325 PHE A C 1
ATOM 1036 O O . PHE A 1 134 ? 67.968 164.923 61.933 1.00 21.62 325 PHE A O 1
ATOM 1044 N N . ARG A 1 135 ? 66.264 163.849 62.982 1.00 20.57 326 ARG A N 1
ATOM 1045 C CA . ARG A 1 135 ? 66.822 163.981 64.326 1.00 23.52 326 ARG A CA 1
ATOM 1046 C C . ARG A 1 135 ? 68.216 163.395 64.371 1.00 19.52 326 ARG A C 1
ATOM 1047 O O . ARG A 1 135 ? 69.176 164.063 64.757 1.00 18.72 326 ARG A O 1
ATOM 1055 N N . GLU A 1 136 ? 68.334 162.141 63.953 1.00 21.31 327 GLU A N 1
ATOM 1056 C CA . GLU A 1 136 ? 69.625 161.467 63.986 1.00 28.85 327 GLU A CA 1
ATOM 1057 C C . GLU A 1 136 ? 70.689 162.138 63.139 1.00 29.48 327 GLU A C 1
ATOM 1058 O O . GLU A 1 136 ? 71.873 162.070 63.463 1.00 24.92 327 GLU A O 1
ATOM 1064 N N . ALA A 1 137 ? 70.275 162.785 62.053 1.00 26.87 328 ALA A N 1
ATOM 1065 C CA . ALA A 1 137 ? 71.215 163.436 61.165 1.00 19.12 328 ALA A CA 1
ATOM 1066 C C . ALA A 1 137 ? 71.504 164.892 61.539 1.00 22.45 328 ALA A C 1
ATOM 1067 O O . ALA A 1 137 ? 72.279 165.566 60.858 1.00 23.63 328 ALA A O 1
ATOM 1069 N N . GLY A 1 138 ? 70.896 165.371 62.619 1.00 17.65 329 GLY A N 1
ATOM 1070 C CA . GLY A 1 138 ? 71.142 166.735 63.068 1.00 18.49 329 GLY A CA 1
ATOM 1071 C C . GLY A 1 138 ? 70.342 167.866 62.436 1.00 22.56 329 GLY A C 1
ATOM 1072 O O . GLY A 1 138 ? 70.708 169.029 62.570 1.00 21.03 329 GLY A O 1
ATOM 1073 N N . HIS A 1 139 ? 69.249 167.540 61.760 1.00 15.93 330 HIS A N 1
ATOM 1074 C CA . HIS A 1 139 ? 68.394 168.548 61.110 1.00 18.44 330 HIS A CA 1
ATOM 1075 C C . HIS A 1 139 ? 67.180 169.000 61.923 1.00 20.29 330 HIS A C 1
ATOM 1076 O O . HIS A 1 139 ? 66.514 169.984 61.567 1.00 18.39 330 HIS A O 1
ATOM 1083 N N . LEU A 1 140 ? 66.886 168.298 63.015 1.00 17.36 331 LEU A N 1
ATOM 1084 C CA . LEU A 1 140 ? 65.735 168.655 63.835 1.00 18.21 331 LEU A CA 1
ATOM 1085 C C . LEU A 1 140 ? 66.105 169.678 64.921 1.00 26.69 331 LEU A C 1
ATOM 1086 O O . LEU A 1 140 ? 66.743 169.338 65.916 1.00 24.74 331 LEU A O 1
ATOM 1091 N N . VAL A 1 141 ? 65.695 170.927 64.713 1.00 24.18 332 VAL A N 1
ATOM 1092 C CA . VAL A 1 141 ? 65.965 172.022 65.634 1.00 23.11 332 VAL A CA 1
ATOM 1093 C C . VAL A 1 141 ? 65.031 171.893 66.813 1.00 22.90 332 VAL A C 1
ATOM 1094 O O . VAL A 1 141 ? 65.420 172.101 67.956 1.00 24.90 332 VAL A O 1
ATOM 1098 N N . LYS A 1 142 ? 63.779 171.568 66.548 1.00 19.46 333 LYS A N 1
ATOM 1099 C CA . LYS A 1 142 ? 62.877 171.387 67.650 1.00 23.97 333 LYS A CA 1
ATOM 1100 C C . LYS A 1 142 ? 61.537 170.845 67.239 1.00 24.04 333 LYS A C 1
ATOM 1101 O O . LYS A 1 142 ? 61.215 170.742 66.046 1.00 18.91 333 LYS A O 1
ATOM 1107 N N . GLU A 1 143 ? 60.753 170.474 68.238 1.00 20.28 334 GLU A N 1
ATOM 1108 C CA . GLU A 1 143 ? 59.425 169.937 67.984 1.00 22.49 334 GLU A CA 1
ATOM 1109 C C . GLU A 1 143 ? 58.455 170.482 69.015 1.00 24.02 334 GLU A C 1
ATOM 1110 O O . GLU A 1 143 ? 58.773 170.566 70.204 1.00 25.41 334 GLU A O 1
ATOM 1116 N N . GLU A 1 144 ? 57.277 170.872 68.548 1.00 23.63 335 GLU A N 1
ATOM 1117 C CA . GLU A 1 144 ? 56.266 171.445 69.420 1.00 24.14 335 GLU A CA 1
ATOM 1118 C C . GLU A 1 144 ? 54.959 170.706 69.329 1.00 24.77 335 GLU A C 1
ATOM 1119 O O . GLU A 1 144 ? 54.536 170.303 68.252 1.00 26.98 335 GLU A O 1
ATOM 1125 N N . ASP A 1 145 ? 54.308 170.543 70.477 1.00 26.94 336 ASP A N 1
ATOM 1126 C CA . ASP A 1 145 ? 53.031 169.850 70.532 1.00 24.96 336 ASP A CA 1
ATOM 1127 C C . ASP A 1 145 ? 51.863 170.802 70.346 1.00 30.13 336 ASP A C 1
ATOM 1128 O O . ASP A 1 145 ? 51.927 171.959 70.755 1.00 24.34 336 ASP A O 1
ATOM 1133 N N . TYR A 1 146 ? 50.793 170.320 69.721 1.00 26.93 337 TYR A N 1
ATOM 1134 C CA . TYR A 1 146 ? 49.605 171.144 69.558 1.00 31.69 337 TYR A CA 1
ATOM 1135 C C . TYR A 1 146 ? 48.701 170.940 70.780 1.00 41.21 337 TYR A C 1
ATOM 1136 O O . TYR A 1 146 ? 48.710 171.835 71.658 1.00 37.65 337 TYR A O 1
#

InterPro domains:
  IPR001412 Aminoacyl-tRNA synthetase, class I, conserved site [PS00178] (43-54)
  IPR002300 Aminoacyl-tRNA synthetase, class Ia [PF00133] (16-568)
  IPR002303 Valine-tRNA ligase [MF_02004] (3-862)
  IPR002303 Valine-tRNA ligase [PR00986] (36-47)
  IPR002303 Valine-tRNA ligase [PR00986] (229-246)
  IPR002303 Valine-tRNA ligase [PR00986] (346-359)
  IPR002303 Valine-tRNA ligase [PR00986] (449-470)
  IPR002303 Valine-tRNA ligase [PR00986] (480-498)
  IPR002303 Valine-tRNA ligase [PTHR11946] (3-855)
  IPR002303 Valine-tRNA ligase [TIGR00422] (4-844)
  IPR009008 Valyl/Leucyl/Isoleucyl-tRNA synthetase, editing domain [G3DSA:3.90.740.10] (232-310)
  IPR009008 Valyl/Leucyl/Isoleucyl-tRNA synthetase, editing domain [SSF50677] (192-339)
  IPR009080 Aminoacyl-tRNA synthetase, class Ia, anticodon-binding [SSF47323] (579-785)
  IPR010978 Class I and II aminoacyl-tRNA synthetase, tRNA-binding arm [SSF46589] (797-861)
  IPR013155 Methionyl/Valyl/Leucyl/Isoleucyl-tRNA synthetase, anticodon-binding [PF08264] (607-747)
  IPR014729 Rossmann-like alpha/beta/alpha sandwich fold [G3DSA:3.40.50.620] (5-198)
  IPR014729 Rossmann-like alpha/beta/alpha sandwich fold [G3DSA:3.40.50.620] (313-525)
  IPR019499 Valyl-tRNA synthetase, tRNA-binding arm [PF10458] (797-862)
  IPR033705 Valyl tRNA synthetase, anticodon-binding domain [cd07962] (567-694)
  IPR037118 Valyl-tRNA synthetase, tRNA-binding arm superfamily [G3DSA:1.10.287.380] (790-862)

Solvent-accessible surface area: 7606 Å² total; per-residue (Å²): 97,85,39,22,2,0,67,0,60,8,73,88,54,46,102,3,65,0,19,14,67,63,0,0,3,0,0,0,0,26,0,0,0,0,27,42,115,4,146,121,22,130,126,16,53,73,86,135,0,35,0,0,58,16,147,40,109,3,55,2,24,34,1,101,46,8,95,71,134,153,53,24,2,5,53,12,0,4,6,41,31,48,115,84,8,109,89,0,3,117,127,68,53,27,152,82,41,66,2,28,49,182,117,24,106,3,96,30,163,45,0,20,145,69,0,105,44,42,64,50,130,50,0,58,153,92,0,6,73,50,0,100,136,58,40,13,25,44,96,65,71,108,201

CATH classification: 3.90.740.10

Sequence (143 aa):
GKLYTLRYEVEGGGFIEIATVRPETVFADQAIAVHPEDERYRHLLGKRARIPLTEVWIPILADPAVEKDFGTGALKVTPAHDPLDYEIGERHGLKPVSVINLEGRMEGERVPEALRGLDRFEARRKAVELFREAGHLVKEEDY

Secondary structure (DSSP, 8-state):
-EEEEEEEEETTS-EEEEEES-GGGGGG--EEEE-TT-TTTGGGTTSEEEPTTSS-EEEEEE-TT--TTSTTS-EEE-TTT-HHHHHHHHHHTPPP---B-TTSBB-STTS-GGGTTSBHHHHHHHHHHHHHHTT-EEEEEE-

Nearest PDB structures (foldseek):
  1wka-assembly1_A  TM=1.006E+00  e=1.529E-30  Thermus thermophilus
  1gax-assembly2_B  TM=9.743E-01  e=5.119E-24  Thermus thermophilus
  1obh-assembly1_A  TM=8.475E-01  e=3.067E-11  Thermus thermophilus HB27
  1h3n-assembly1_A  TM=8.340E-01  e=1.008E-10  Thermus thermophilus
  1ue0-assembly2_B  TM=7.623E-01  e=2.061E-08  Thermus thermophilus

Organism: Thermus thermophilus (NCBI:txid274)

B-factor: mean 23.54, std 11.97, range [7.04, 77.36]

Radius of gyration: 14.17 Å; Cα contacts (8 Å, |Δi|>4): 300; chains: 1; bounding box: 31×40×33 Å